Protein AF-A0A947AFT3-F1 (afdb_monomer)

Solvent-accessible surface area (backbone atoms only — not comparable to full-atom values): 6498 Å² total; per-residue (Å²): 107,77,65,56,56,52,56,62,58,46,49,61,53,49,48,45,70,77,38,49,65,62,49,61,76,42,38,69,59,53,54,47,48,53,50,43,62,47,48,37,41,50,53,24,28,73,74,61,76,40,74,62,58,69,59,26,61,52,51,55,51,23,50,52,38,36,55,53,8,49,48,36,29,75,75,68,71,42,52,67,50,31,55,53,16,46,56,39,38,51,54,31,28,51,48,49,42,51,35,52,68,59,35,88,62,89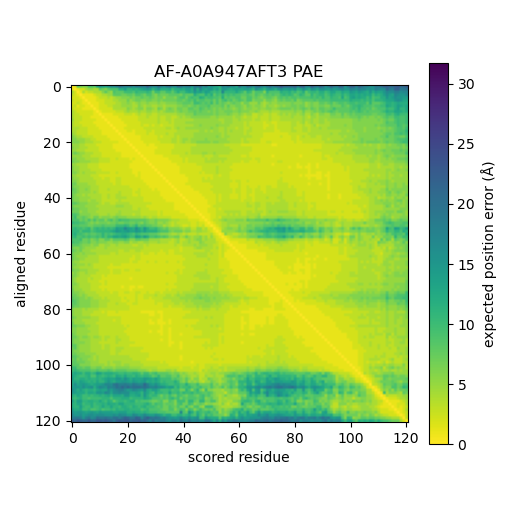,66,68,77,37,51,42,61,73,51,32,63,70,63,48,116

Secondary structure (DSSP, 8-state):
-HHHHHHHHHHHHHHHHH-HHHHHHTHHHHHHHHHHHHHHHHHHHHHHSS------HHHHHHHHHHHHHHHHHHHH---HHHHHHHHHHHHHHHHHHHHHHH-SS--S---SHHHHHHTT-

Foldseek 3Di:
DVVVVVVVVVVVVVLCVLPVPLCVVCVVLVVLLVCLVCVLQVLLCVQAVHGADEAAPLVVVLVVLCVVQVCCCSVPVDNVSNVVSSVSSNVVSVFSNLLSVQANHGDYYHHGNVSSVVNSD

Radius of gyration: 16.23 Å; Cα contacts (8 Å, |Δi|>4): 121; chains: 1; bounding box: 40×21×39 Å

Mean predicted aligned error: 4.86 Å

pLDDT: mean 89.6, std 7.73, range [56.66, 97.31]

Sequence (121 aa):
SYGDILTYLSTPLAAWWLWPNVIKEEMYYIIAAVIIYILPAIFALLKFGKLASYHTWITKISAVLMSIGVVMLLGFNYNLLFHIAIYFLVFEMLENIVITIILPKQKSDIYSIWHAWKERS

Structure (mmCIF, N/CA/C/O backbone):
data_AF-A0A947AFT3-F1
#
_entry.id   AF-A0A947AFT3-F1
#
loop_
_atom_site.group_PDB
_atom_site.id
_atom_site.type_symbol
_atom_site.label_atom_id
_atom_site.label_alt_id
_atom_site.label_comp_id
_atom_site.label_asym_id
_atom_site.label_entity_id
_atom_site.label_seq_id
_atom_site.pdbx_PDB_ins_code
_atom_site.Cartn_x
_atom_site.Cartn_y
_atom_site.Cartn_z
_atom_site.occupancy
_atom_site.B_iso_or_equiv
_atom_site.auth_seq_id
_atom_site.auth_comp_id
_atom_site.auth_asym_id
_atom_site.auth_atom_id
_atom_site.pdbx_PDB_model_num
ATOM 1 N N . SER A 1 1 ? 15.888 -2.580 13.905 1.00 79.88 1 SER A N 1
ATOM 2 C CA . SER A 1 1 ? 17.289 -2.122 14.045 1.00 79.88 1 SER A CA 1
ATOM 3 C C . SER A 1 1 ? 17.553 -0.997 13.049 1.00 79.88 1 SER A C 1
ATOM 5 O O . SER A 1 1 ? 16.836 -0.917 12.059 1.00 79.88 1 SER A O 1
ATOM 7 N N . TYR A 1 2 ? 18.552 -0.129 13.263 1.00 78.88 2 TYR A N 1
ATOM 8 C CA . TYR A 1 2 ? 18.950 0.876 12.257 1.00 78.88 2 TYR A CA 1
ATOM 9 C C . TYR A 1 2 ? 19.315 0.231 10.908 1.00 78.88 2 TYR A C 1
ATOM 11 O O . TYR A 1 2 ? 19.031 0.806 9.862 1.00 78.88 2 TYR A O 1
ATOM 19 N N . GLY A 1 3 ? 19.862 -0.992 10.932 1.00 80.38 3 GLY A N 1
ATOM 20 C CA . GLY A 1 3 ? 20.161 -1.768 9.725 1.00 80.38 3 GLY A CA 1
ATOM 21 C C . GLY A 1 3 ? 18.928 -2.068 8.867 1.00 80.38 3 GLY A C 1
ATOM 22 O O . GLY A 1 3 ? 18.978 -1.860 7.662 1.00 80.38 3 GLY A O 1
ATOM 23 N N . ASP A 1 4 ? 17.802 -2.447 9.480 1.00 81.88 4 ASP A N 1
ATOM 24 C CA . ASP A 1 4 ? 16.570 -2.769 8.740 1.00 81.88 4 ASP A CA 1
ATOM 25 C C . ASP A 1 4 ? 16.038 -1.542 7.991 1.00 81.88 4 ASP A C 1
ATOM 27 O O . ASP A 1 4 ? 15.651 -1.631 6.831 1.00 81.88 4 ASP A O 1
ATOM 31 N N . ILE A 1 5 ? 16.080 -0.370 8.635 1.00 83.06 5 ILE A N 1
ATOM 32 C CA . ILE A 1 5 ? 15.657 0.898 8.026 1.00 83.06 5 ILE A CA 1
ATOM 33 C C . ILE A 1 5 ? 16.529 1.216 6.806 1.00 83.06 5 ILE A C 1
ATOM 35 O O . ILE A 1 5 ? 16.005 1.562 5.750 1.00 83.06 5 ILE A O 1
ATOM 39 N N . LEU A 1 6 ? 17.850 1.063 6.933 1.00 85.56 6 LEU A N 1
ATOM 40 C CA . LEU A 1 6 ? 18.793 1.257 5.829 1.00 85.56 6 LEU A CA 1
ATOM 41 C C . LEU A 1 6 ? 18.525 0.293 4.666 1.00 85.56 6 LEU A C 1
ATOM 43 O O . LEU A 1 6 ? 18.537 0.723 3.515 1.00 85.56 6 LEU A O 1
ATOM 47 N N . THR A 1 7 ? 18.234 -0.976 4.949 1.00 85.75 7 THR A N 1
ATOM 48 C CA . THR A 1 7 ? 17.880 -1.966 3.922 1.00 85.75 7 THR A CA 1
ATOM 49 C C . THR A 1 7 ? 16.561 -1.625 3.223 1.00 85.75 7 THR A C 1
ATOM 51 O O . THR A 1 7 ? 16.461 -1.712 1.998 1.00 85.75 7 THR A O 1
ATOM 54 N N . TYR A 1 8 ? 15.547 -1.180 3.967 1.00 82.75 8 TYR A N 1
ATOM 55 C CA . TYR A 1 8 ? 14.277 -0.777 3.365 1.00 82.75 8 TYR A CA 1
ATOM 56 C C . TYR A 1 8 ? 14.412 0.480 2.503 1.00 82.75 8 TYR A C 1
ATOM 58 O O . TYR A 1 8 ? 13.800 0.550 1.440 1.00 82.75 8 TYR A O 1
ATOM 66 N N . LEU A 1 9 ? 15.242 1.446 2.908 1.00 86.38 9 LEU A N 1
ATOM 67 C CA . LEU A 1 9 ? 15.474 2.673 2.142 1.00 86.38 9 LEU A CA 1
ATOM 68 C C . LEU A 1 9 ? 16.387 2.466 0.927 1.00 86.38 9 LEU A C 1
ATOM 70 O O . LEU A 1 9 ? 16.223 3.157 -0.078 1.00 86.38 9 LEU A O 1
ATOM 74 N N . SER A 1 10 ? 17.327 1.519 0.975 1.00 90.31 10 SER A N 1
ATOM 75 C CA . SER A 1 10 ? 18.211 1.240 -0.163 1.00 90.31 10 SER A CA 1
ATOM 76 C C . SER A 1 10 ? 17.475 0.588 -1.334 1.00 90.31 10 SER A C 1
ATOM 78 O O . SER A 1 10 ? 17.855 0.799 -2.482 1.00 90.31 10 SER A O 1
ATOM 80 N N . THR A 1 11 ? 16.395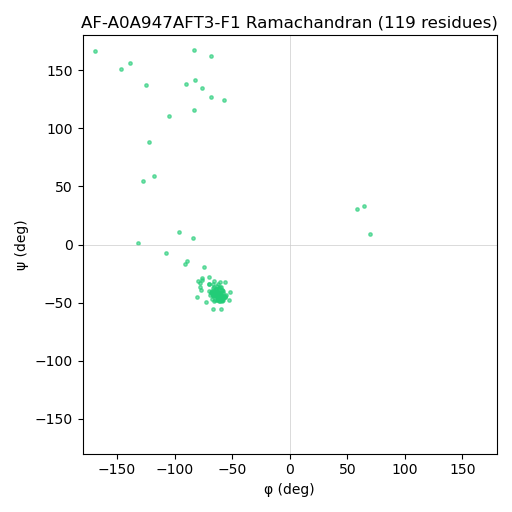 -0.147 -1.065 1.00 88.62 11 THR A N 1
ATOM 81 C CA . THR A 1 11 ? 15.614 -0.869 -2.080 1.00 88.62 11 THR A CA 1
ATOM 82 C C . THR A 1 11 ? 15.017 0.053 -3.162 1.00 88.62 11 THR A C 1
ATOM 84 O O . THR A 1 11 ? 15.321 -0.154 -4.339 1.00 88.62 11 THR A O 1
ATOM 87 N N . PRO A 1 12 ? 14.227 1.100 -2.838 1.00 88.75 12 PRO A N 1
ATOM 88 C CA . PRO A 1 12 ? 13.706 2.020 -3.852 1.00 88.75 12 PRO A CA 1
ATOM 89 C C . PRO A 1 12 ? 14.811 2.830 -4.547 1.00 88.75 12 PRO A C 1
ATOM 91 O O . PRO A 1 12 ? 14.691 3.125 -5.734 1.00 88.75 12 PRO A O 1
ATOM 94 N N . LEU A 1 13 ? 15.912 3.147 -3.854 1.00 91.38 13 LEU A N 1
ATOM 95 C CA . LEU A 1 13 ? 17.064 3.832 -4.456 1.00 91.38 13 LEU A CA 1
ATOM 96 C C . LEU A 1 13 ? 17.779 2.950 -5.487 1.00 91.38 13 LEU A C 1
ATOM 98 O O . LEU A 1 13 ? 18.109 3.416 -6.577 1.00 91.38 13 LEU A O 1
ATOM 102 N N . ALA A 1 14 ? 17.983 1.670 -5.171 1.00 92.44 14 ALA A N 1
ATOM 103 C CA . ALA A 1 14 ? 18.549 0.698 -6.097 1.00 92.44 14 ALA A CA 1
ATOM 104 C C . ALA A 1 14 ? 17.626 0.483 -7.303 1.00 92.44 14 ALA A C 1
ATOM 106 O O . ALA A 1 14 ? 18.102 0.465 -8.436 1.00 92.44 14 ALA A O 1
ATOM 107 N N . ALA A 1 15 ? 16.310 0.396 -7.078 1.00 92.06 15 ALA A N 1
ATOM 108 C CA . ALA A 1 15 ? 15.334 0.286 -8.157 1.00 92.06 15 ALA A CA 1
ATOM 109 C C . ALA A 1 15 ? 15.375 1.506 -9.095 1.00 92.06 15 ALA A C 1
ATOM 111 O O . ALA A 1 15 ? 15.393 1.342 -10.314 1.00 92.06 15 ALA A O 1
ATOM 112 N N . TRP A 1 16 ? 15.471 2.719 -8.538 1.00 93.75 16 TRP A N 1
ATOM 113 C CA . TRP A 1 16 ? 15.631 3.954 -9.312 1.00 93.75 16 TRP A CA 1
ATOM 114 C C . TRP A 1 16 ? 16.923 3.973 -10.138 1.00 93.75 16 TRP A C 1
ATOM 116 O O . TRP A 1 16 ? 16.910 4.406 -11.287 1.00 93.75 16 TRP A O 1
ATOM 126 N N . TRP A 1 17 ? 18.037 3.507 -9.565 1.00 95.69 17 TRP A N 1
ATOM 127 C CA . TRP A 1 17 ? 19.327 3.458 -10.257 1.00 95.69 17 TRP A CA 1
ATOM 128 C C . TRP A 1 17 ? 19.324 2.439 -11.401 1.00 95.69 17 TRP A C 1
ATOM 130 O O . TRP A 1 17 ? 19.803 2.738 -12.493 1.00 95.69 17 TRP A O 1
ATOM 140 N N . LEU A 1 18 ? 18.820 1.229 -11.149 1.00 95.38 18 LEU A N 1
ATOM 141 C CA . LEU A 1 18 ? 18.882 0.108 -12.089 1.00 95.38 18 LEU A CA 1
ATOM 142 C C . LEU A 1 18 ? 17.833 0.212 -13.205 1.00 95.38 18 LEU A C 1
ATOM 144 O O . LEU A 1 18 ? 18.138 -0.119 -14.349 1.00 95.38 18 LEU A O 1
ATOM 148 N N . TRP A 1 19 ? 16.628 0.711 -12.902 1.00 96.00 19 TRP A N 1
ATOM 149 C CA . TRP A 1 19 ? 15.512 0.809 -13.855 1.00 96.00 19 TRP A CA 1
ATOM 150 C C . TRP A 1 19 ? 14.906 2.222 -13.937 1.00 96.00 19 TRP A C 1
ATOM 152 O O . TRP A 1 19 ? 13.691 2.387 -13.811 1.00 96.00 19 TRP A O 1
ATOM 162 N N . PRO A 1 20 ? 15.702 3.274 -14.200 1.00 95.19 20 PRO A N 1
ATOM 163 C CA . PRO A 1 20 ? 15.227 4.656 -14.136 1.00 95.19 20 PRO A CA 1
ATOM 164 C C . PRO A 1 20 ? 14.089 4.953 -15.120 1.00 95.19 20 PRO A C 1
ATOM 166 O O . PRO A 1 20 ? 13.230 5.779 -14.823 1.00 95.19 20 PRO A O 1
ATOM 169 N N . ASN A 1 21 ? 14.070 4.302 -16.286 1.00 96.19 21 ASN A N 1
ATOM 170 C CA . ASN A 1 21 ? 13.028 4.513 -17.294 1.00 96.19 21 ASN A CA 1
ATOM 171 C C . ASN A 1 21 ? 11.699 3.878 -16.862 1.00 96.19 21 ASN A C 1
ATOM 173 O O . ASN A 1 21 ? 10.696 4.581 -16.808 1.00 96.19 21 ASN A O 1
ATOM 177 N N . VAL A 1 22 ? 11.722 2.607 -16.443 1.00 96.06 22 VAL A N 1
ATOM 178 C CA . VAL A 1 22 ? 10.533 1.883 -15.954 1.00 96.06 22 VAL A CA 1
ATOM 179 C C . VAL A 1 22 ? 9.909 2.609 -14.761 1.00 96.06 22 VAL A C 1
ATOM 181 O O . VAL A 1 22 ? 8.702 2.816 -14.711 1.00 96.06 22 VAL A O 1
ATOM 184 N N . ILE A 1 23 ? 10.733 3.070 -13.813 1.00 95.75 23 ILE A N 1
ATOM 185 C CA . ILE A 1 23 ? 10.230 3.789 -12.638 1.00 95.75 23 ILE A CA 1
ATOM 186 C C . ILE A 1 23 ? 9.605 5.141 -13.017 1.00 95.75 23 ILE A C 1
ATOM 188 O O . ILE A 1 23 ? 8.610 5.541 -12.416 1.00 95.75 23 ILE A O 1
ATOM 192 N N . LYS A 1 24 ? 10.153 5.856 -14.007 1.00 95.88 24 LYS A N 1
ATOM 193 C CA . LYS A 1 24 ? 9.555 7.111 -14.494 1.00 95.88 24 LYS A CA 1
ATOM 194 C C . LYS A 1 24 ? 8.222 6.875 -15.200 1.00 95.88 24 LYS A C 1
ATOM 196 O O . LYS A 1 24 ? 7.300 7.655 -14.982 1.00 95.88 24 LYS A O 1
ATOM 201 N N . GLU A 1 25 ? 8.123 5.826 -16.011 1.00 96.56 25 GLU A N 1
ATOM 202 C CA . GLU A 1 25 ? 6.886 5.445 -16.705 1.00 96.56 25 GLU A CA 1
ATOM 203 C C . GLU A 1 25 ? 5.776 5.080 -15.711 1.00 96.56 25 GLU A C 1
ATOM 205 O O . GLU A 1 25 ? 4.638 5.525 -15.851 1.00 96.56 25 GLU A O 1
ATOM 210 N N . GLU A 1 26 ? 6.127 4.357 -14.648 1.00 96.56 26 GLU A N 1
ATOM 211 C CA . GLU A 1 26 ? 5.182 3.861 -13.644 1.00 96.56 26 GLU A CA 1
ATOM 212 C C . GLU A 1 26 ? 5.072 4.765 -12.399 1.00 96.56 26 GLU A C 1
ATOM 214 O O . GLU A 1 26 ? 4.451 4.399 -11.399 1.00 96.56 26 GLU A O 1
ATOM 219 N N . MET A 1 27 ? 5.640 5.976 -12.439 1.00 95.06 27 MET A N 1
ATOM 220 C CA . MET A 1 27 ? 5.740 6.873 -11.280 1.00 95.06 27 MET A CA 1
ATOM 221 C C . MET A 1 27 ? 4.380 7.155 -10.631 1.00 95.06 27 MET A C 1
ATOM 223 O O . MET A 1 27 ? 4.252 7.125 -9.407 1.00 95.06 27 MET A O 1
ATOM 227 N N . TYR A 1 28 ? 3.351 7.417 -11.442 1.00 96.75 28 TYR A N 1
ATOM 228 C CA . TYR A 1 28 ? 2.005 7.699 -10.939 1.00 96.75 28 TYR A CA 1
ATOM 229 C C . TYR A 1 28 ? 1.433 6.520 -10.147 1.00 96.75 28 TYR A C 1
ATOM 231 O O . TYR A 1 28 ? 0.854 6.713 -9.078 1.00 96.75 28 TYR A O 1
ATOM 239 N N . TYR A 1 29 ? 1.649 5.303 -10.639 1.00 96.19 29 TYR A N 1
ATOM 240 C CA . TYR A 1 29 ? 1.225 4.066 -9.995 1.00 96.19 29 TYR A CA 1
ATOM 241 C C . TYR A 1 29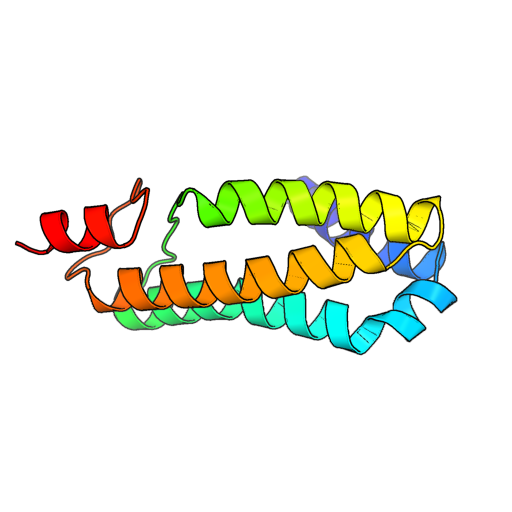 ? 2.003 3.795 -8.704 1.00 96.19 29 TYR A C 1
ATOM 243 O O . TYR A 1 29 ? 1.406 3.436 -7.690 1.00 96.19 29 TYR A O 1
ATOM 251 N N . ILE A 1 30 ? 3.315 4.036 -8.701 1.00 95.62 30 ILE A N 1
ATOM 252 C CA . ILE A 1 30 ? 4.163 3.894 -7.509 1.00 95.62 30 ILE A CA 1
ATOM 253 C C . ILE A 1 30 ? 3.730 4.877 -6.414 1.00 95.62 30 ILE A C 1
ATOM 255 O O . ILE A 1 30 ? 3.528 4.473 -5.269 1.00 95.62 30 ILE A O 1
ATOM 259 N N . ILE A 1 31 ? 3.531 6.154 -6.758 1.00 96.06 31 ILE A N 1
ATOM 260 C CA . ILE A 1 31 ? 3.045 7.170 -5.812 1.00 96.06 31 ILE A CA 1
ATOM 261 C C . ILE A 1 31 ? 1.665 6.776 -5.273 1.00 96.06 31 ILE A C 1
ATOM 263 O O . ILE A 1 31 ? 1.440 6.845 -4.064 1.00 96.06 31 ILE A O 1
ATOM 267 N N . ALA A 1 32 ? 0.758 6.320 -6.142 1.00 95.75 32 ALA A N 1
ATOM 268 C CA . ALA A 1 32 ? -0.557 5.847 -5.726 1.00 95.75 32 ALA A CA 1
ATOM 269 C C . ALA A 1 32 ? -0.449 4.682 -4.733 1.00 95.75 32 ALA A C 1
ATOM 271 O O . ALA A 1 32 ? -1.070 4.740 -3.676 1.00 95.75 32 ALA A O 1
ATOM 272 N N . ALA A 1 33 ? 0.376 3.669 -5.013 1.00 95.31 33 ALA A N 1
ATOM 273 C CA . ALA A 1 33 ? 0.578 2.527 -4.122 1.00 95.31 33 ALA A CA 1
ATOM 274 C C . ALA A 1 33 ? 1.081 2.957 -2.732 1.00 95.31 33 ALA A C 1
ATOM 276 O O . ALA A 1 33 ? 0.570 2.479 -1.719 1.00 95.31 33 ALA A O 1
ATOM 277 N N . VAL A 1 34 ? 2.022 3.908 -2.670 1.00 94.69 34 VAL A N 1
ATOM 278 C CA . VAL A 1 34 ? 2.522 4.466 -1.401 1.00 94.69 34 VAL A CA 1
ATOM 279 C C . VAL A 1 34 ? 1.405 5.171 -0.626 1.00 94.69 34 VAL A C 1
ATOM 281 O O . VAL A 1 34 ? 1.242 4.930 0.570 1.00 94.69 34 VAL A O 1
ATOM 284 N N . ILE A 1 35 ? 0.607 6.011 -1.292 1.00 95.31 35 ILE A N 1
ATOM 285 C CA . ILE A 1 35 ? -0.518 6.715 -0.656 1.00 95.31 35 ILE A CA 1
ATOM 286 C C . ILE A 1 35 ? -1.553 5.714 -0.132 1.00 95.31 35 ILE A C 1
ATOM 288 O O . ILE A 1 35 ? -1.966 5.807 1.024 1.00 95.31 35 ILE A O 1
ATOM 292 N N . ILE A 1 36 ? -1.941 4.745 -0.964 1.00 94.88 36 ILE A N 1
ATOM 293 C CA . ILE A 1 36 ? -2.924 3.705 -0.640 1.00 94.88 36 ILE A CA 1
ATOM 294 C C . ILE A 1 36 ? -2.468 2.882 0.570 1.00 94.88 36 ILE A C 1
ATOM 296 O O . ILE A 1 36 ? -3.280 2.566 1.436 1.00 94.88 36 ILE A O 1
ATOM 300 N N . TYR A 1 37 ? -1.172 2.583 0.670 1.00 91.50 37 TYR A N 1
ATOM 301 C CA . TYR A 1 37 ? -0.605 1.850 1.799 1.00 91.50 37 TYR A CA 1
ATOM 302 C C . TYR A 1 37 ? -0.595 2.667 3.102 1.00 91.50 37 TYR A C 1
ATOM 304 O O . TYR A 1 37 ? -0.888 2.145 4.177 1.00 91.50 37 TYR A O 1
ATOM 312 N N . ILE A 1 38 ? -0.275 3.963 3.031 1.00 92.62 38 ILE A N 1
ATOM 313 C CA . ILE A 1 38 ? -0.149 4.826 4.217 1.00 92.62 38 ILE A CA 1
ATOM 314 C C . ILE A 1 38 ? -1.521 5.261 4.761 1.00 92.62 38 ILE A C 1
ATOM 316 O O . ILE A 1 38 ? -1.685 5.423 5.973 1.00 92.62 38 ILE A O 1
ATOM 320 N N . LEU A 1 39 ? -2.520 5.451 3.895 1.00 93.94 39 LEU A N 1
ATOM 321 C CA . LEU A 1 39 ? -3.800 6.049 4.280 1.00 93.94 39 LEU A CA 1
ATOM 322 C C . LEU A 1 39 ? -4.538 5.284 5.403 1.00 93.94 39 LEU A C 1
ATOM 324 O O . LEU A 1 39 ? -4.939 5.930 6.376 1.00 93.94 39 LEU A O 1
ATOM 328 N N . PRO A 1 40 ? -4.675 3.941 5.374 1.00 92.00 40 PRO A N 1
ATOM 329 C CA . PRO A 1 40 ? -5.324 3.196 6.453 1.00 92.00 40 PRO A CA 1
ATOM 330 C C . PRO A 1 40 ? -4.580 3.313 7.784 1.00 92.00 40 PRO A C 1
ATOM 332 O O . PRO A 1 40 ? -5.207 3.402 8.839 1.00 92.00 40 PRO A O 1
ATOM 335 N N . ALA A 1 41 ? -3.245 3.361 7.741 1.00 90.75 41 ALA A N 1
ATOM 336 C CA . ALA A 1 41 ? -2.412 3.526 8.925 1.00 90.75 41 ALA A CA 1
ATOM 337 C C . ALA A 1 41 ? -2.650 4.893 9.590 1.00 90.75 41 ALA A C 1
ATOM 339 O O . ALA A 1 41 ? -2.804 4.960 10.811 1.00 90.75 41 ALA A O 1
ATOM 340 N N . ILE A 1 42 ? -2.762 5.964 8.792 1.00 9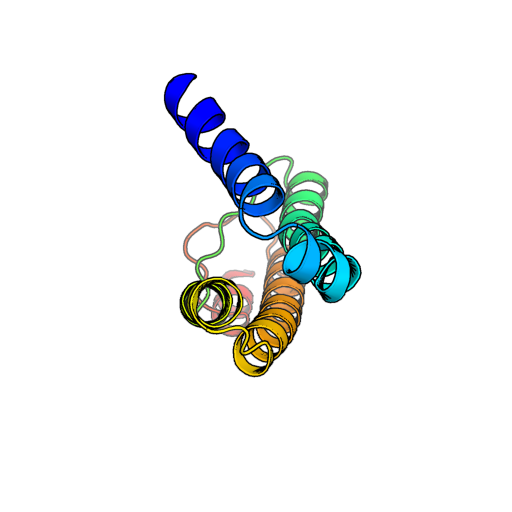2.62 42 ILE A N 1
ATOM 341 C CA . ILE A 1 42 ? -3.135 7.301 9.282 1.00 92.62 42 ILE A CA 1
ATOM 342 C C . ILE A 1 42 ? -4.532 7.269 9.910 1.00 92.62 42 ILE A C 1
ATOM 344 O O . ILE A 1 42 ? -4.705 7.749 11.028 1.00 92.62 42 ILE A O 1
ATOM 348 N N . PHE A 1 43 ? -5.522 6.678 9.236 1.00 91.31 43 PHE A N 1
ATOM 349 C CA . PHE A 1 43 ? -6.890 6.575 9.759 1.00 91.31 43 PHE A CA 1
ATOM 350 C C . PHE A 1 43 ? -6.947 5.847 11.108 1.00 91.31 43 PHE A C 1
ATOM 352 O O . PHE A 1 43 ? -7.601 6.315 12.043 1.00 91.31 43 PHE A O 1
ATOM 359 N N . ALA A 1 44 ? -6.233 4.729 11.232 1.00 90.62 44 ALA A N 1
ATOM 360 C CA . ALA A 1 44 ? -6.142 3.984 12.479 1.00 90.62 44 ALA A CA 1
ATOM 361 C C . ALA A 1 44 ? -5.466 4.800 13.589 1.00 90.62 44 ALA A C 1
ATOM 363 O O . ALA A 1 44 ? -5.964 4.829 14.717 1.00 90.62 44 ALA A O 1
ATOM 364 N N . LEU A 1 45 ? -4.381 5.511 13.266 1.00 91.69 45 LEU A N 1
ATOM 365 C CA . LEU A 1 45 ? -3.675 6.365 14.216 1.00 91.69 45 LEU A CA 1
ATOM 366 C C . LEU A 1 45 ? -4.564 7.509 14.716 1.00 91.69 45 LEU A C 1
ATOM 368 O O . LEU A 1 45 ? -4.613 7.754 15.917 1.00 91.69 45 LEU A O 1
ATOM 372 N N . LEU A 1 46 ? -5.304 8.167 13.819 1.00 92.31 46 LEU A N 1
ATOM 373 C CA . LEU A 1 46 ? -6.232 9.243 14.171 1.00 92.31 46 LEU A CA 1
ATOM 374 C C . LEU A 1 46 ? -7.380 8.747 15.058 1.00 92.31 46 LEU A C 1
ATOM 376 O O . LEU A 1 46 ? -7.763 9.439 15.998 1.00 92.31 46 LEU A O 1
ATOM 380 N N . LYS A 1 47 ? -7.927 7.556 14.783 1.00 90.38 47 LYS A N 1
ATOM 381 C CA . LYS A 1 47 ? -9.070 7.024 15.537 1.00 90.38 47 LYS A CA 1
ATOM 382 C C . LYS A 1 47 ? -8.674 6.396 16.876 1.00 90.38 47 LYS A C 1
ATOM 384 O O . LYS A 1 47 ? -9.355 6.605 17.875 1.00 90.38 47 LYS A O 1
ATOM 389 N N . PHE A 1 48 ? -7.619 5.584 16.899 1.00 90.69 48 PHE A N 1
ATOM 390 C CA . PHE A 1 48 ? -7.256 4.760 18.058 1.00 90.69 48 PHE A CA 1
ATOM 391 C C . PHE A 1 48 ? -6.015 5.258 18.806 1.00 90.69 48 PHE A C 1
ATOM 393 O O . PHE A 1 48 ? -5.671 4.697 19.847 1.00 90.69 48 PHE A O 1
ATOM 400 N N . GLY A 1 49 ? -5.311 6.265 18.280 1.00 88.44 49 GLY A N 1
ATOM 401 C CA . GLY A 1 49 ? -4.022 6.722 18.807 1.00 88.44 49 GLY A CA 1
ATOM 402 C C . GLY A 1 49 ? -2.878 5.727 18.585 1.00 88.44 49 GLY A C 1
ATOM 403 O O . GLY A 1 49 ? -1.802 5.893 19.155 1.00 88.44 49 GLY A O 1
ATOM 404 N N . LYS A 1 50 ? -3.103 4.665 17.798 1.00 87.94 50 LYS A N 1
ATOM 405 C CA . LYS A 1 50 ? -2.157 3.569 17.545 1.00 87.94 50 LYS A CA 1
ATOM 406 C C . LYS A 1 50 ? -2.325 3.032 16.125 1.00 87.94 50 LYS A C 1
ATOM 408 O O . LYS A 1 50 ? -3.426 3.054 15.580 1.00 87.94 50 LYS A O 1
ATOM 413 N N . LEU A 1 51 ? -1.243 2.512 15.547 1.00 84.50 51 LEU A N 1
ATOM 414 C CA . LEU A 1 51 ? -1.284 1.856 14.239 1.00 84.50 51 LEU A CA 1
ATOM 415 C C . LEU A 1 51 ? -2.065 0.544 14.332 1.00 84.50 51 LEU A C 1
ATOM 417 O O . LEU A 1 51 ? -1.754 -0.306 15.169 1.00 84.50 51 LEU A O 1
ATOM 421 N N . ALA A 1 52 ? -3.062 0.375 13.465 1.00 79.50 52 ALA A N 1
ATOM 422 C CA . ALA A 1 52 ? -3.746 -0.899 13.312 1.00 79.50 52 ALA A CA 1
ATOM 423 C C . ALA A 1 52 ? -2.945 -1.831 12.398 1.00 79.50 52 ALA A C 1
ATOM 425 O O . ALA A 1 52 ? -2.391 -1.402 11.390 1.00 79.50 52 ALA A O 1
ATOM 426 N N . SER A 1 53 ? -2.924 -3.113 12.752 1.00 76.81 53 SER A N 1
ATOM 427 C CA . SER A 1 53 ? -2.345 -4.180 11.941 1.00 76.81 53 SER A CA 1
ATOM 428 C C . SER A 1 53 ? -3.436 -5.209 11.684 1.00 76.81 53 SER A C 1
ATOM 430 O O . SER A 1 53 ? -3.637 -6.132 12.475 1.00 76.81 53 SER A O 1
ATOM 432 N N . TYR A 1 54 ? -4.199 -4.999 10.615 1.00 82.06 54 TYR A N 1
ATOM 433 C CA . TYR A 1 54 ? -5.202 -5.957 10.165 1.00 82.06 54 TYR A CA 1
ATOM 434 C C . TYR A 1 54 ? -4.556 -6.930 9.180 1.00 82.06 54 TYR A C 1
ATOM 436 O O . TYR A 1 54 ? -3.737 -6.549 8.343 1.00 82.06 54 TYR A O 1
ATOM 444 N N . HIS A 1 55 ? -4.885 -8.210 9.303 1.00 80.69 55 HIS A N 1
ATOM 445 C CA . HIS A 1 55 ? -4.325 -9.275 8.470 1.00 80.69 55 HIS A CA 1
ATOM 446 C C . HIS A 1 55 ? -5.448 -9.926 7.682 1.00 80.69 55 HIS A C 1
ATOM 448 O O . HIS A 1 55 ? -5.722 -11.123 7.816 1.00 80.69 55 HIS A O 1
ATOM 454 N N . THR A 1 56 ? -6.130 -9.101 6.889 1.00 87.38 56 THR A N 1
ATOM 455 C CA . THR A 1 56 ? -7.254 -9.564 6.089 1.00 87.38 56 THR A CA 1
ATOM 456 C C . THR A 1 56 ? -6.789 -10.503 4.981 1.00 87.38 56 THR A C 1
ATOM 458 O O . THR A 1 56 ? -5.611 -10.589 4.632 1.00 87.38 56 THR A O 1
ATOM 461 N N . TRP A 1 57 ? -7.719 -11.265 4.416 1.00 87.81 57 TRP A N 1
ATOM 462 C CA . TRP A 1 57 ? -7.395 -12.088 3.251 1.00 87.81 57 TRP A CA 1
ATOM 463 C C . TRP A 1 57 ? -6.965 -11.241 2.050 1.00 87.81 57 TRP A C 1
ATOM 465 O O . TRP A 1 57 ? -6.073 -11.660 1.312 1.00 8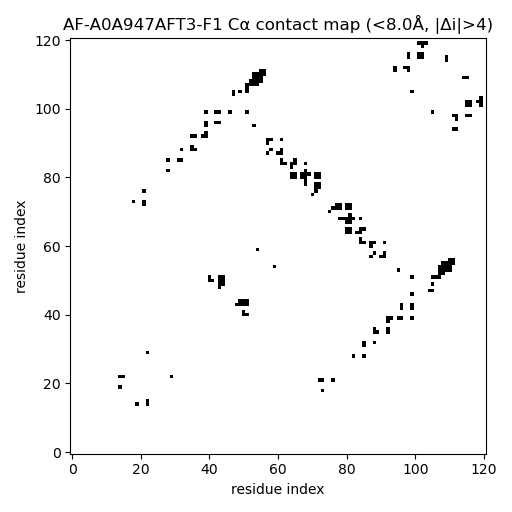7.81 57 TRP A O 1
ATOM 475 N N . ILE A 1 58 ? -7.543 -10.044 1.889 1.00 88.75 58 ILE A N 1
ATOM 476 C CA . ILE A 1 58 ? -7.184 -9.132 0.801 1.00 88.75 58 ILE A CA 1
ATOM 477 C C . ILE A 1 58 ? -5.738 -8.666 0.961 1.00 88.75 58 ILE A C 1
AT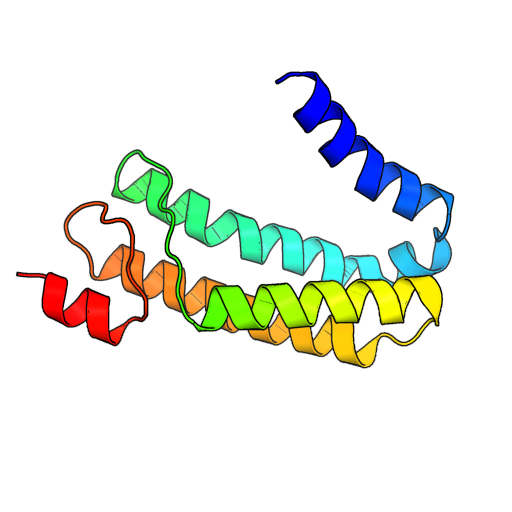OM 479 O O . ILE A 1 58 ? -5.002 -8.751 -0.014 1.00 88.75 58 ILE A O 1
ATOM 483 N N . THR A 1 59 ? -5.282 -8.301 2.169 1.00 88.38 59 THR A N 1
ATOM 484 C CA . THR A 1 59 ? -3.885 -7.858 2.369 1.00 88.38 59 THR A CA 1
ATOM 485 C C . THR A 1 59 ? -2.873 -8.921 1.934 1.00 88.38 59 THR A C 1
ATOM 487 O O . THR A 1 59 ? -1.874 -8.618 1.284 1.00 88.38 59 THR A O 1
ATOM 490 N N . LYS A 1 60 ? -3.150 -10.201 2.214 1.00 91.06 60 LYS A N 1
ATOM 491 C CA . LYS A 1 60 ? -2.286 -11.316 1.792 1.00 91.06 60 LYS A CA 1
ATOM 492 C C . LYS A 1 60 ? -2.263 -11.482 0.274 1.00 91.06 60 LYS A C 1
ATOM 494 O O . LYS A 1 60 ? -1.195 -11.673 -0.303 1.00 91.06 60 LYS A O 1
ATOM 499 N N . ILE A 1 61 ? -3.430 -11.417 -0.369 1.00 93.19 61 ILE A N 1
ATOM 500 C CA . ILE A 1 61 ? -3.550 -11.554 -1.827 1.00 93.19 61 ILE A CA 1
ATOM 501 C C . ILE A 1 61 ? -2.862 -10.379 -2.525 1.00 93.19 61 ILE A C 1
ATOM 503 O O . ILE A 1 61 ? -2.040 -10.602 -3.413 1.00 93.19 61 ILE A O 1
ATOM 507 N N . SER A 1 62 ? -3.139 -9.149 -2.090 1.00 93.44 62 SER A N 1
ATOM 508 C CA . SER A 1 62 ? -2.499 -7.933 -2.594 1.00 93.44 62 SER A CA 1
ATOM 509 C C . SER A 1 62 ? -0.982 -8.001 -2.460 1.00 93.44 62 SER A C 1
ATOM 511 O O . SER A 1 62 ? -0.278 -7.703 -3.420 1.00 93.44 62 SER A O 1
ATOM 513 N N . ALA A 1 63 ? -0.459 -8.451 -1.313 1.00 93.25 63 ALA A N 1
ATOM 514 C CA . ALA A 1 63 ? 0.980 -8.579 -1.094 1.00 93.25 63 ALA A CA 1
ATOM 515 C C . ALA A 1 63 ? 1.636 -9.577 -2.063 1.00 93.25 63 ALA A C 1
ATOM 517 O O . ALA A 1 63 ? 2.695 -9.290 -2.630 1.00 93.25 63 ALA A O 1
ATOM 518 N N . VAL A 1 64 ? 1.005 -10.734 -2.294 1.00 96.00 64 VAL A N 1
ATOM 519 C CA . VAL A 1 64 ? 1.494 -11.728 -3.265 1.00 96.00 64 VAL A CA 1
ATOM 520 C C . VAL A 1 64 ? 1.442 -11.174 -4.689 1.00 96.00 64 VAL A C 1
ATOM 522 O O . VAL A 1 64 ? 2.444 -11.245 -5.401 1.00 96.00 64 VAL A O 1
ATOM 525 N N . LEU A 1 65 ? 0.317 -10.577 -5.097 1.00 96.06 65 LEU A N 1
ATOM 526 C CA . LEU A 1 65 ? 0.171 -9.973 -6.424 1.00 96.06 65 LEU A CA 1
ATOM 527 C C . LEU A 1 65 ? 1.191 -8.859 -6.649 1.00 96.06 65 LEU A C 1
ATOM 529 O O . LEU A 1 65 ? 1.825 -8.826 -7.699 1.00 96.06 65 LEU A O 1
ATOM 533 N N . MET A 1 66 ? 1.396 -7.989 -5.659 1.00 96.56 66 MET A N 1
ATOM 534 C CA . MET A 1 66 ? 2.365 -6.900 -5.740 1.00 96.56 66 MET A CA 1
ATOM 535 C C . MET A 1 66 ? 3.794 -7.434 -5.851 1.00 96.56 66 MET A C 1
ATOM 537 O O . MET A 1 66 ? 4.555 -6.967 -6.693 1.00 96.56 66 MET A O 1
ATOM 541 N N . SER A 1 67 ? 4.148 -8.460 -5.072 1.00 95.25 67 SER A N 1
ATOM 542 C CA . SER A 1 67 ? 5.483 -9.070 -5.121 1.00 95.25 67 SER A CA 1
ATOM 543 C C . SER A 1 67 ? 5.790 -9.645 -6.505 1.00 95.25 67 SER A C 1
ATOM 545 O O . SER A 1 67 ? 6.835 -9.354 -7.083 1.00 95.25 67 SER A O 1
ATOM 547 N N . ILE A 1 68 ? 4.861 -10.420 -7.073 1.00 97.06 68 ILE A N 1
ATOM 548 C CA . ILE A 1 68 ? 5.032 -10.99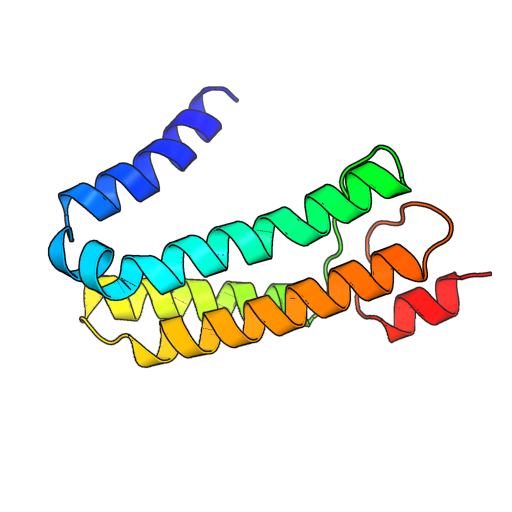6 -8.414 1.00 97.06 68 ILE A CA 1
ATOM 549 C C . ILE A 1 68 ? 4.989 -9.887 -9.476 1.00 97.06 68 ILE A C 1
ATOM 551 O O . ILE A 1 68 ? 5.791 -9.895 -10.407 1.00 97.06 68 ILE A O 1
ATOM 555 N N . GLY A 1 69 ? 4.094 -8.909 -9.324 1.00 97.00 69 GLY A N 1
ATOM 556 C CA . GLY A 1 69 ? 3.942 -7.775 -10.232 1.00 97.00 69 GLY A CA 1
ATOM 557 C C . GLY A 1 69 ? 5.211 -6.936 -10.350 1.00 97.00 69 GLY A C 1
ATOM 558 O O . GLY A 1 69 ? 5.627 -6.632 -11.463 1.00 97.00 69 GLY A O 1
ATOM 559 N N . VAL A 1 70 ? 5.877 -6.632 -9.234 1.00 95.81 70 VAL A N 1
ATOM 560 C CA . VAL A 1 70 ? 7.152 -5.893 -9.229 1.00 95.81 70 VAL A CA 1
ATOM 561 C C . VAL A 1 70 ? 8.261 -6.685 -9.923 1.00 95.81 70 VAL A C 1
ATOM 563 O O . VAL A 1 70 ? 9.017 -6.111 -10.705 1.00 95.81 70 VAL A O 1
ATOM 566 N N . VAL A 1 71 ? 8.346 -8.001 -9.696 1.00 96.12 71 VAL A N 1
ATOM 567 C CA . VAL A 1 71 ? 9.334 -8.857 -10.378 1.00 96.12 71 VAL A CA 1
ATOM 568 C C . VAL A 1 71 ? 9.077 -8.899 -11.886 1.00 96.12 71 VAL A C 1
ATOM 570 O O . VAL A 1 71 ? 10.018 -8.780 -12.668 1.00 96.12 71 VAL A O 1
ATOM 573 N N . MET A 1 72 ? 7.815 -9.021 -12.303 1.00 97.31 72 MET A N 1
ATOM 574 C CA . MET A 1 72 ? 7.427 -8.998 -13.718 1.00 97.31 72 MET A CA 1
ATOM 575 C C . MET A 1 72 ? 7.726 -7.648 -14.377 1.00 97.31 72 MET A C 1
ATOM 577 O O . MET A 1 72 ? 8.251 -7.607 -15.492 1.00 97.31 72 MET A O 1
ATOM 581 N N . LEU A 1 73 ? 7.459 -6.550 -13.668 1.00 97.00 73 LEU A N 1
ATOM 582 C CA . LEU A 1 73 ? 7.712 -5.198 -14.147 1.00 97.00 73 LEU A CA 1
ATOM 583 C C . LEU A 1 73 ? 9.215 -4.931 -14.304 1.00 97.00 73 LEU A C 1
ATOM 585 O O . LEU A 1 73 ? 9.662 -4.576 -15.388 1.00 97.00 73 LEU A O 1
ATOM 589 N N . LEU A 1 74 ? 10.011 -5.123 -13.251 1.00 94.81 74 LEU A N 1
ATOM 590 C CA . LEU A 1 74 ? 11.438 -4.780 -13.277 1.00 94.81 74 LEU A CA 1
ATOM 591 C C . LEU A 1 74 ? 12.279 -5.809 -14.046 1.00 94.81 74 LEU A C 1
ATOM 593 O O . LEU A 1 74 ? 13.206 -5.446 -14.765 1.00 94.81 74 LEU A O 1
ATOM 597 N N . GLY A 1 75 ? 11.968 -7.099 -13.904 1.00 94.81 75 GLY A N 1
ATOM 598 C CA . GLY A 1 75 ? 12.741 -8.181 -14.518 1.00 94.81 75 GLY A CA 1
ATOM 599 C C . GLY A 1 75 ? 12.427 -8.406 -15.995 1.00 94.81 75 GLY A C 1
ATOM 600 O O . GLY A 1 75 ? 13.312 -8.807 -16.747 1.00 94.81 75 GLY A O 1
ATOM 601 N N . PHE A 1 76 ? 11.184 -8.149 -16.413 1.00 95.31 76 PHE A N 1
ATOM 602 C CA . PHE A 1 76 ? 10.704 -8.519 -17.747 1.00 95.31 76 PHE A CA 1
ATOM 603 C C . PHE A 1 76 ? 9.971 -7.390 -18.485 1.00 95.31 76 PHE A C 1
ATOM 605 O O . PHE A 1 76 ? 9.529 -7.603 -19.611 1.00 95.31 76 PHE A O 1
ATOM 612 N N . ASN A 1 77 ? 9.853 -6.199 -17.889 1.00 93.19 77 ASN A N 1
ATOM 613 C CA . ASN A 1 77 ? 9.144 -5.050 -18.458 1.00 93.19 77 ASN A CA 1
ATOM 614 C C . ASN A 1 77 ? 7.658 -5.320 -18.778 1.00 93.19 77 ASN A C 1
ATOM 616 O O . ASN A 1 77 ? 7.100 -4.736 -19.705 1.00 93.19 77 ASN A O 1
ATOM 620 N N . TYR A 1 78 ? 7.005 -6.208 -18.014 1.00 95.94 78 TYR A N 1
ATOM 621 C CA . TYR A 1 78 ? 5.564 -6.468 -18.110 1.00 95.94 78 TYR A CA 1
ATOM 622 C C . TYR A 1 78 ? 4.821 -5.820 -16.936 1.00 95.94 78 TYR A C 1
ATOM 624 O O . TYR A 1 78 ? 4.913 -6.281 -15.799 1.00 95.94 78 TYR A O 1
ATOM 632 N N . ASN A 1 79 ? 4.039 -4.774 -17.212 1.00 95.88 79 ASN A N 1
ATOM 633 C CA . ASN A 1 79 ? 3.391 -3.950 -16.183 1.00 95.88 79 ASN A CA 1
ATOM 634 C C . ASN A 1 79 ? 1.980 -4.400 -15.766 1.00 95.88 79 ASN A C 1
ATOM 636 O O . ASN A 1 79 ? 1.522 -4.038 -14.684 1.00 95.88 79 ASN A O 1
ATOM 640 N N . LEU A 1 80 ? 1.309 -5.240 -16.560 1.00 96.50 80 LEU A N 1
ATOM 641 C CA . LEU A 1 80 ? -0.089 -5.627 -16.329 1.00 96.50 80 LEU A CA 1
ATOM 642 C C . LEU A 1 80 ? -0.346 -6.150 -14.907 1.00 96.50 80 LEU A C 1
ATOM 644 O O . LEU A 1 80 ? -1.295 -5.732 -14.245 1.00 96.50 80 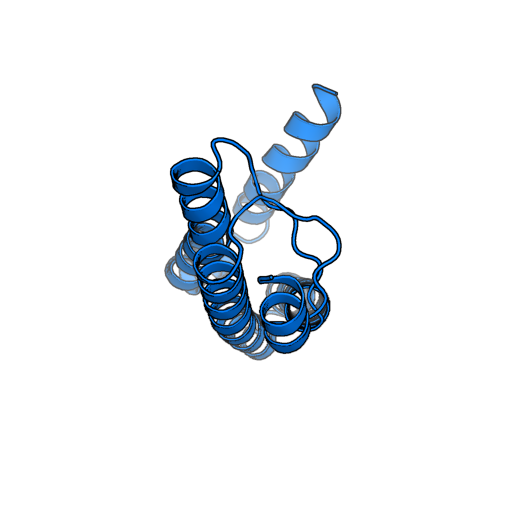LEU A O 1
ATOM 648 N N . LEU A 1 81 ? 0.497 -7.064 -14.420 1.00 96.06 81 LEU A N 1
ATOM 649 C CA . LEU A 1 81 ? 0.301 -7.668 -13.102 1.00 96.06 81 LEU A CA 1
ATOM 650 C C . LEU A 1 81 ? 0.553 -6.665 -11.967 1.00 96.06 81 LEU A C 1
ATOM 652 O O . LEU A 1 81 ? -0.138 -6.705 -10.952 1.00 96.06 81 LEU A O 1
ATOM 656 N N . PHE A 1 82 ? 1.497 -5.741 -12.162 1.00 96.88 82 PHE A N 1
ATOM 657 C CA . PHE A 1 82 ? 1.746 -4.639 -11.237 1.00 96.88 82 PHE A CA 1
ATOM 658 C C . PHE A 1 82 ? 0.530 -3.704 -11.146 1.00 96.88 82 PHE A C 1
ATOM 660 O O . PHE A 1 82 ? 0.082 -3.391 -10.045 1.00 96.88 82 PHE A O 1
ATOM 667 N N . HIS A 1 83 ? -0.082 -3.339 -12.277 1.00 97.25 83 HIS A N 1
ATOM 668 C CA . HIS A 1 83 ? -1.307 -2.528 -12.280 1.00 97.25 83 HIS A CA 1
ATOM 669 C C . HIS A 1 83 ? -2.474 -3.247 -11.599 1.00 97.25 83 HIS A C 1
ATOM 671 O O . HIS A 1 83 ? -3.148 -2.654 -10.758 1.00 97.25 83 HIS A O 1
ATOM 677 N N . ILE A 1 84 ? -2.677 -4.538 -11.891 1.00 96.62 84 ILE A N 1
ATOM 678 C CA . ILE A 1 84 ? -3.692 -5.366 -11.215 1.00 96.62 84 ILE A CA 1
ATOM 679 C C . ILE A 1 84 ? -3.471 -5.355 -9.698 1.00 96.62 84 ILE A C 1
ATOM 681 O O . ILE A 1 84 ? -4.422 -5.148 -8.944 1.00 96.62 84 ILE A O 1
ATOM 685 N N . ALA A 1 85 ? -2.227 -5.517 -9.242 1.00 96.56 85 ALA A N 1
ATOM 686 C CA . ALA A 1 85 ? -1.900 -5.483 -7.821 1.00 96.56 85 ALA A CA 1
ATOM 687 C C . ALA A 1 85 ? -2.272 -4.146 -7.158 1.00 96.56 85 ALA A C 1
ATOM 689 O O . ALA A 1 85 ? -2.758 -4.141 -6.029 1.00 96.56 85 ALA A O 1
ATOM 690 N N . ILE A 1 86 ? -2.115 -3.018 -7.857 1.00 96.06 86 ILE A N 1
ATOM 691 C CA . ILE A 1 86 ? -2.508 -1.699 -7.336 1.00 96.06 86 ILE A CA 1
ATOM 692 C C . ILE A 1 86 ? -4.020 -1.599 -7.147 1.00 96.06 86 ILE A C 1
ATOM 694 O O . ILE A 1 86 ? -4.469 -1.077 -6.128 1.00 96.06 86 ILE A O 1
ATOM 698 N N . TYR A 1 87 ? -4.826 -2.137 -8.064 1.00 95.88 87 TYR A N 1
ATOM 699 C CA . TYR A 1 87 ? -6.277 -2.182 -7.858 1.00 95.88 87 TYR A CA 1
ATOM 700 C C . TYR A 1 87 ? -6.654 -3.028 -6.634 1.00 95.88 87 TYR A C 1
ATOM 702 O O . TYR A 1 87 ? -7.532 -2.640 -5.865 1.00 95.88 87 TYR A O 1
ATOM 710 N N . PHE A 1 88 ? -5.954 -4.140 -6.395 1.00 95.31 88 PHE A N 1
ATOM 711 C CA . PHE A 1 88 ? -6.119 -4.930 -5.171 1.00 95.31 88 PHE A CA 1
ATOM 712 C C . PHE A 1 88 ? -5.720 -4.156 -3.907 1.00 95.31 88 PHE A C 1
ATOM 714 O O . PHE A 1 88 ? -6.449 -4.212 -2.916 1.00 95.31 88 PHE A O 1
ATOM 721 N N . LEU A 1 89 ? -4.654 -3.349 -3.958 1.00 95.31 89 LEU A N 1
ATOM 722 C CA . LEU A 1 89 ? -4.306 -2.439 -2.862 1.00 95.31 89 LEU A CA 1
ATOM 723 C C . LEU A 1 89 ? -5.415 -1.416 -2.577 1.00 95.31 89 LEU A C 1
ATOM 725 O O . LEU A 1 89 ? -5.662 -1.096 -1.417 1.00 95.31 89 LEU A O 1
ATOM 729 N N . VAL A 1 90 ? -6.122 -0.914 -3.597 1.00 95.44 90 VAL A N 1
ATOM 730 C CA . VAL A 1 90 ? -7.277 -0.023 -3.372 1.00 95.44 90 VAL A CA 1
ATOM 731 C C . VAL A 1 90 ? -8.364 -0.746 -2.574 1.00 95.44 90 VAL A C 1
ATOM 733 O O . VAL A 1 90 ? -8.878 -0.192 -1.601 1.00 95.44 90 VAL A O 1
ATOM 736 N N . PHE A 1 91 ? -8.698 -1.987 -2.940 1.00 94.81 91 PHE A N 1
ATOM 737 C CA . PHE A 1 91 ? -9.678 -2.784 -2.193 1.00 94.81 91 PHE A CA 1
ATOM 738 C C . PHE A 1 91 ? -9.224 -3.063 -0.758 1.00 94.81 91 PHE A C 1
ATOM 740 O O . PHE A 1 91 ? -10.025 -2.944 0.169 1.00 94.81 91 PHE A O 1
ATOM 747 N N . GLU A 1 92 ? -7.943 -3.370 -0.565 1.00 94.44 92 GLU A N 1
ATOM 748 C CA . GLU A 1 92 ? -7.335 -3.550 0.753 1.00 94.44 92 GLU A CA 1
ATOM 749 C C . GLU A 1 92 ? -7.464 -2.293 1.623 1.00 94.44 92 GLU A C 1
ATOM 751 O O . GLU A 1 92 ? -7.900 -2.362 2.772 1.00 94.44 92 GLU A O 1
ATOM 756 N N . MET A 1 93 ? -7.119 -1.130 1.069 1.00 94.88 93 MET A N 1
ATOM 757 C CA . MET A 1 93 ? -7.217 0.155 1.756 1.00 94.88 93 MET A CA 1
ATOM 758 C C . MET A 1 93 ? -8.654 0.441 2.189 1.00 94.88 93 MET A C 1
ATOM 760 O O . MET A 1 93 ? -8.884 0.822 3.339 1.00 94.88 93 MET A O 1
ATOM 764 N N . LEU A 1 94 ? -9.623 0.236 1.292 1.00 94.69 94 LEU A N 1
ATOM 765 C CA . LEU A 1 94 ? -11.039 0.421 1.600 1.00 94.69 94 LEU A CA 1
ATOM 766 C C . LEU A 1 94 ? -11.500 -0.531 2.707 1.00 94.69 94 LEU A C 1
ATOM 768 O O . LEU A 1 94 ? -12.141 -0.086 3.658 1.00 94.69 94 LEU A O 1
ATOM 772 N N . GLU A 1 95 ? -11.141 -1.815 2.628 1.00 93.00 95 GLU A N 1
ATOM 773 C CA . GLU A 1 95 ? -11.456 -2.795 3.669 1.00 93.00 95 GLU A CA 1
ATOM 774 C C . GLU A 1 95 ? -10.874 -2.375 5.028 1.00 93.00 95 GLU A C 1
ATOM 776 O O . GLU A 1 95 ? -11.600 -2.339 6.024 1.00 93.00 95 GLU A O 1
ATOM 781 N N . ASN A 1 96 ? -9.601 -1.981 5.075 1.00 92.38 96 ASN A N 1
ATOM 782 C CA . ASN A 1 96 ? -8.942 -1.566 6.313 1.00 92.38 96 ASN A CA 1
ATOM 783 C C . ASN A 1 96 ? -9.560 -0.293 6.912 1.00 92.38 96 ASN A C 1
ATOM 785 O O . ASN A 1 96 ? -9.723 -0.203 8.133 1.00 92.38 96 ASN A O 1
ATOM 789 N N . ILE A 1 97 ? -9.950 0.680 6.084 1.00 92.00 97 ILE A N 1
ATOM 790 C CA . ILE A 1 97 ? -10.664 1.881 6.544 1.00 92.00 97 ILE A CA 1
ATOM 791 C C . ILE A 1 97 ? -12.041 1.503 7.103 1.00 92.00 97 ILE A C 1
ATOM 793 O O . ILE A 1 97 ? -12.407 1.956 8.187 1.00 92.00 97 ILE A O 1
ATOM 797 N N . VAL A 1 98 ? -12.791 0.633 6.422 1.00 91.56 98 VAL A N 1
ATOM 798 C CA . VAL A 1 98 ? -14.108 0.174 6.889 1.00 91.56 98 VAL A CA 1
ATOM 799 C C . VAL A 1 98 ? -13.995 -0.570 8.223 1.00 91.56 98 VAL A C 1
ATOM 801 O O . VAL A 1 98 ? -14.745 -0.269 9.151 1.00 91.56 98 VAL A O 1
ATOM 804 N N . ILE A 1 99 ? -13.028 -1.480 8.368 1.00 89.19 99 ILE A N 1
ATOM 805 C CA . ILE A 1 99 ? -12.749 -2.173 9.636 1.00 89.19 99 ILE A CA 1
ATOM 806 C C . ILE A 1 99 ? -12.410 -1.161 10.735 1.00 89.19 99 ILE A C 1
ATOM 808 O O . ILE A 1 99 ? -12.967 -1.230 11.833 1.00 89.19 99 ILE A O 1
ATOM 812 N N . THR A 1 100 ? -11.549 -0.185 10.424 1.00 90.12 100 THR A N 1
ATOM 813 C CA . THR A 1 100 ? -11.188 0.896 11.350 1.00 90.12 100 THR A CA 1
ATOM 814 C C . THR A 1 100 ? -12.431 1.638 11.819 1.00 90.12 100 THR A C 1
ATOM 816 O O . THR A 1 100 ? -12.561 1.885 13.012 1.00 90.12 100 THR A O 1
ATOM 819 N N . ILE A 1 101 ? -13.374 1.963 10.928 1.00 88.81 101 ILE A N 1
ATOM 820 C CA . ILE A 1 101 ? -14.623 2.661 11.268 1.00 88.81 101 ILE A CA 1
ATOM 821 C C . ILE A 1 101 ? -15.535 1.790 12.142 1.00 88.81 101 ILE A C 1
ATOM 823 O O . ILE A 1 101 ? -16.065 2.299 13.130 1.00 88.81 101 ILE A O 1
ATOM 827 N N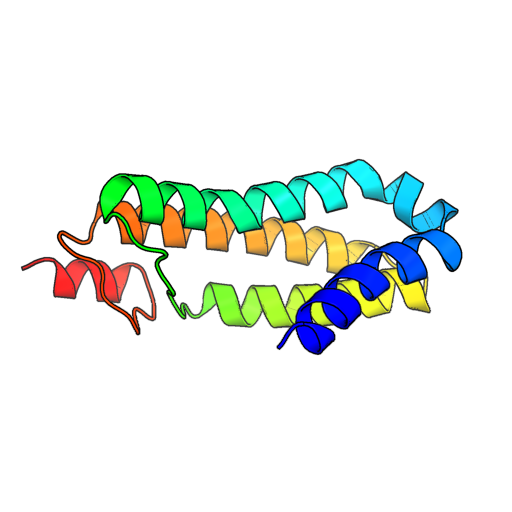 . ILE A 1 102 ? -15.682 0.501 11.826 1.00 88.56 102 ILE A N 1
ATOM 828 C CA . ILE A 1 102 ? -16.584 -0.425 12.531 1.00 88.56 102 ILE A CA 1
ATOM 829 C C . ILE A 1 102 ? -16.115 -0.706 13.963 1.00 88.56 102 ILE A C 1
ATOM 831 O O . ILE A 1 102 ? -16.939 -0.787 14.873 1.00 88.56 102 ILE A O 1
ATOM 835 N N . LEU A 1 103 ? -14.809 -0.862 14.182 1.00 86.50 103 LEU A N 1
ATOM 836 C CA . LEU A 1 103 ? -14.298 -1.289 15.481 1.00 86.50 103 LEU A CA 1
ATOM 837 C C . LEU A 1 103 ? -14.315 -0.151 16.517 1.00 86.50 103 LEU A C 1
ATOM 839 O O . LEU A 1 103 ? -13.851 0.955 16.223 1.00 86.50 103 LEU A O 1
ATOM 843 N N . PRO A 1 104 ? -14.784 -0.396 17.755 1.00 81.62 104 PRO A N 1
ATOM 844 C CA . PRO A 1 104 ? -14.774 0.617 18.812 1.00 81.62 104 PRO A CA 1
ATOM 845 C C . PRO A 1 104 ? -13.377 0.830 19.414 1.00 81.62 104 PRO A C 1
ATOM 847 O O . PRO A 1 104 ? -13.060 1.920 19.884 1.00 81.62 104 PRO A O 1
ATOM 850 N N . LYS A 1 105 ? -12.528 -0.202 19.397 1.00 81.38 105 LYS A N 1
ATOM 851 C CA . LYS A 1 105 ? -11.143 -0.181 19.883 1.00 81.38 105 LYS A CA 1
ATOM 852 C C . LYS A 1 105 ? -10.254 -0.946 18.909 1.00 81.38 105 LYS A C 1
ATOM 854 O O . LYS A 1 105 ? -10.737 -1.833 18.207 1.00 81.38 105 LYS A O 1
ATOM 859 N N . GLN A 1 106 ? -8.960 -0.637 18.902 1.00 78.81 106 GLN A N 1
ATOM 860 C CA . GLN A 1 106 ? -7.986 -1.394 18.121 1.00 78.81 106 GLN A CA 1
ATOM 861 C C . GLN A 1 106 ? -8.022 -2.877 18.527 1.00 78.81 106 GLN A C 1
ATOM 863 O O . GLN A 1 106 ? -7.836 -3.206 19.699 1.00 78.81 106 GLN A O 1
ATOM 868 N N . LYS A 1 107 ? -8.228 -3.756 17.545 1.00 77.44 107 LYS A N 1
ATOM 869 C CA . LYS A 1 107 ? -8.065 -5.207 17.664 1.00 77.44 107 LYS A CA 1
ATOM 870 C C . LYS A 1 107 ? -7.103 -5.680 16.575 1.00 77.44 107 LYS A C 1
ATOM 872 O O . LYS A 1 107 ? -7.179 -5.199 15.445 1.00 77.44 107 LYS A O 1
ATOM 877 N N . SER A 1 108 ? -6.195 -6.576 16.935 1.00 73.62 108 SER A N 1
ATOM 878 C CA . SER A 1 108 ? -5.355 -7.309 15.981 1.00 73.62 108 SER A CA 1
ATOM 879 C C . SER A 1 108 ? -6.134 -8.512 15.434 1.00 73.62 108 SER A C 1
ATOM 881 O O . SER A 1 108 ? -7.193 -8.842 15.963 1.00 73.62 108 SER A O 1
ATOM 883 N N . ASP A 1 109 ? -5.633 -9.152 14.376 1.00 70.62 109 ASP A N 1
ATOM 884 C CA . ASP A 1 109 ? -6.160 -10.435 13.868 1.00 70.62 109 ASP A CA 1
ATOM 885 C C . ASP A 1 109 ? -7.596 -10.401 13.318 1.00 70.62 109 ASP A C 1
ATOM 887 O O . ASP A 1 109 ? -8.343 -11.376 13.357 1.00 70.62 109 ASP A O 1
ATOM 891 N N . ILE A 1 110 ? -7.983 -9.273 12.723 1.00 75.62 110 ILE A N 1
ATOM 892 C CA . ILE A 1 110 ? -9.210 -9.190 11.932 1.00 75.62 110 ILE A CA 1
ATOM 893 C C . ILE A 1 110 ? -8.933 -9.695 10.515 1.00 75.62 110 ILE A C 1
ATOM 895 O O . ILE A 1 110 ? -8.169 -9.084 9.767 1.00 75.62 110 ILE A O 1
ATOM 899 N N . TYR A 1 111 ? -9.579 -10.802 10.146 1.00 78.44 111 TYR A N 1
ATOM 900 C CA . TYR A 1 111 ? -9.371 -11.467 8.854 1.00 78.44 111 TYR A CA 1
ATOM 901 C C . TYR A 1 111 ? -10.286 -10.962 7.723 1.00 78.44 111 TYR A C 1
ATOM 903 O O . TYR A 1 111 ? -10.041 -11.280 6.559 1.00 78.44 111 TYR A O 1
ATOM 911 N N . SER A 1 112 ? -11.344 -10.209 8.045 1.00 78.56 112 SER A N 1
ATOM 912 C CA . SER A 1 112 ? -12.261 -9.591 7.073 1.00 78.56 112 SER A CA 1
ATOM 913 C C . SER A 1 112 ? -13.215 -8.588 7.733 1.00 78.56 112 SER A C 1
ATOM 915 O O . SER A 1 112 ? -13.414 -8.617 8.954 1.00 78.56 112 SER A O 1
ATOM 917 N N . ILE A 1 113 ? -13.895 -7.768 6.921 1.00 76.94 113 ILE A N 1
ATOM 918 C CA . ILE A 1 113 ? -14.992 -6.877 7.368 1.00 76.94 113 ILE A CA 1
ATOM 919 C C . ILE A 1 113 ? -16.067 -7.644 8.158 1.00 76.94 113 ILE A C 1
ATOM 921 O O . ILE A 1 113 ? -16.552 -7.170 9.186 1.00 76.94 113 ILE A O 1
ATOM 925 N N . TRP A 1 114 ? -16.418 -8.857 7.717 1.00 72.31 114 TRP A N 1
ATOM 926 C CA . TRP A 1 114 ? -17.407 -9.704 8.394 1.00 72.31 114 TRP A CA 1
ATOM 927 C C . TRP A 1 114 ? -16.992 -10.073 9.818 1.00 72.31 114 TRP A C 1
ATOM 929 O O . TRP A 1 114 ? -17.837 -10.137 10.711 1.00 72.31 114 TRP A O 1
ATOM 939 N N . HIS A 1 115 ? -15.698 -10.310 10.037 1.00 75.06 115 HIS A N 1
ATOM 940 C CA . HIS A 1 115 ? -15.170 -10.596 11.364 1.00 75.06 115 HIS A CA 1
ATOM 941 C C . HIS A 1 115 ? -15.225 -9.346 12.254 1.00 75.06 115 HIS A C 1
ATOM 943 O O . HIS A 1 115 ? -15.717 -9.417 13.377 1.00 75.06 115 HIS A O 1
ATOM 949 N N . ALA A 1 116 ? -14.854 -8.177 11.714 1.00 77.44 116 ALA A N 1
ATOM 950 C CA . ALA A 1 116 ? -14.958 -6.901 12.427 1.00 77.44 116 ALA A CA 1
ATOM 951 C C . ALA A 1 116 ? -16.395 -6.581 12.869 1.00 77.44 116 ALA A C 1
ATOM 953 O O . ALA A 1 116 ? -16.609 -6.089 13.974 1.00 77.44 116 ALA A O 1
ATOM 954 N N . TRP A 1 117 ? -17.389 -6.880 12.026 1.00 75.06 117 TRP A N 1
ATOM 955 C CA . TRP A 1 117 ? -18.795 -6.631 12.346 1.00 75.06 117 TRP A CA 1
ATOM 956 C C . TRP A 1 117 ? -19.314 -7.506 13.493 1.00 75.06 117 TRP A C 1
ATOM 958 O O . TRP A 1 117 ? -20.125 -7.038 14.289 1.00 75.06 117 TRP A O 1
ATOM 968 N N . LYS A 1 118 ? -18.826 -8.747 13.622 1.00 78.62 118 LYS A N 1
ATOM 969 C CA . LYS A 1 118 ? -19.140 -9.616 14.770 1.00 78.62 118 LYS A CA 1
ATOM 970 C C . LYS A 1 118 ? -18.479 -9.130 16.061 1.00 78.62 118 LYS A C 1
ATOM 972 O O . LYS A 1 118 ? -19.074 -9.231 17.122 1.00 78.62 118 LYS A O 1
ATOM 977 N N . GLU A 1 119 ? -17.288 -8.554 15.950 1.00 77.50 119 GLU A N 1
ATOM 978 C CA . GLU A 1 119 ? -16.466 -8.064 17.064 1.00 77.50 119 GLU A CA 1
ATOM 979 C C . GLU A 1 119 ? -16.827 -6.643 17.541 1.00 77.50 119 GLU A C 1
ATOM 981 O O . GLU A 1 119 ? -16.108 -6.071 18.370 1.00 77.50 119 GLU A O 1
ATOM 986 N N . ARG A 1 120 ? -17.902 -6.052 16.995 1.00 72.44 120 ARG A N 1
ATOM 987 C CA . ARG A 1 120 ? -18.331 -4.671 17.275 1.00 72.44 120 ARG A CA 1
ATOM 988 C C . ARG A 1 120 ? -18.987 -4.478 18.650 1.00 72.44 120 ARG A C 1
ATOM 990 O O . ARG A 1 120 ? -19.123 -3.330 19.065 1.00 72.44 120 ARG A O 1
ATOM 997 N N . SER A 1 121 ? -19.462 -5.561 19.278 1.00 56.66 121 SER A N 1
ATOM 998 C CA . SER A 1 121 ? -20.173 -5.571 20.570 1.00 56.66 121 SER A CA 1
ATOM 999 C C . SER A 1 121 ? -19.228 -5.505 21.759 1.00 56.66 121 SER A C 1
ATOM 1001 O O . SER A 1 121 ? -18.255 -6.295 21.753 1.00 56.66 121 SER A O 1
#